Protein AF-A0A845BSB0-F1 (afdb_monomer)

Sequence (148 aa):
MHDRAYLPWLGPRAMAPNGSLYFPGRGGLYADDFSQASPRLQLLFVHEMTHVWQYQRGYRLRLAALCLLAQGGYGWRDAYAYPQQPGAEFKDFNFEQQAELVSHYYGAAVLGLPALQPSLPWLQAVLQGFLADPGDKRLLPVSRRLAT

Nearest PDB structures (foldseek):
  6h56-assembly1_B  TM=7.828E-01  e=6.915E-06  Pseudomonas aeruginosa PAO1
  4iji-assembly3_H  TM=2.466E-01  e=5.748E+00  Pseudomonas protegens Pf-5

Structure (mm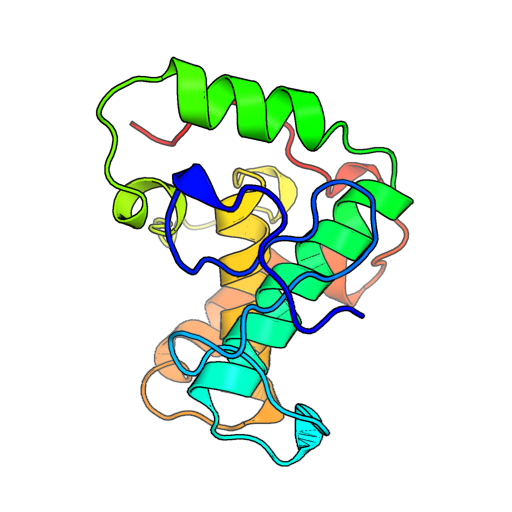CIF, N/CA/C/O backbone):
data_AF-A0A845BSB0-F1
#
_entry.id   AF-A0A845BSB0-F1
#
loop_
_atom_site.group_PDB
_atom_site.id
_atom_site.type_symbol
_atom_site.label_atom_id
_atom_site.label_alt_id
_atom_site.label_comp_id
_atom_site.label_asym_id
_atom_site.label_entity_id
_atom_site.label_seq_id
_atom_site.pdbx_PDB_ins_code
_atom_site.Cartn_x
_atom_site.Cartn_y
_atom_site.Cartn_z
_atom_site.occupancy
_atom_site.B_iso_or_equiv
_atom_site.auth_seq_id
_atom_site.auth_comp_id
_atom_site.auth_asym_id
_atom_site.auth_atom_id
_atom_site.pdbx_PDB_model_num
ATOM 1 N N . MET A 1 1 ? -1.436 -8.265 -15.737 1.00 82.56 1 MET A N 1
ATOM 2 C CA . MET A 1 1 ? -0.537 -7.118 -15.504 1.00 82.56 1 MET A CA 1
ATOM 3 C C . MET A 1 1 ? -0.031 -6.632 -16.852 1.00 82.56 1 MET A C 1
ATOM 5 O O . MET A 1 1 ? 0.156 -7.467 -17.728 1.00 82.56 1 MET A O 1
ATOM 9 N N . HIS A 1 2 ? 0.111 -5.322 -17.047 1.00 87.62 2 HIS A N 1
ATOM 10 C CA . HIS A 1 2 ? 0.452 -4.738 -18.344 1.00 87.62 2 HIS A CA 1
ATOM 11 C C . HIS A 1 2 ? 1.638 -3.775 -18.243 1.00 87.62 2 HIS A C 1
ATOM 13 O O . HIS A 1 2 ? 1.598 -2.853 -17.427 1.00 87.62 2 HIS A O 1
ATOM 19 N N . ASP A 1 3 ? 2.619 -3.931 -19.136 1.00 89.12 3 ASP A N 1
ATOM 20 C CA . ASP A 1 3 ? 3.710 -2.969 -19.351 1.00 89.12 3 ASP A CA 1
ATOM 21 C C . ASP A 1 3 ? 3.250 -1.798 -20.244 1.00 89.12 3 ASP A C 1
ATOM 23 O O . ASP A 1 3 ? 3.647 -1.644 -21.399 1.00 89.12 3 ASP A O 1
ATOM 27 N N . ARG A 1 4 ? 2.278 -1.019 -19.758 1.00 83.19 4 ARG A N 1
ATOM 28 C CA . ARG A 1 4 ? 1.799 0.200 -20.431 1.00 83.19 4 ARG A CA 1
ATOM 29 C C . ARG A 1 4 ? 1.061 1.107 -19.463 1.00 83.19 4 ARG A C 1
ATOM 31 O O . ARG A 1 4 ? 0.473 0.638 -18.494 1.00 83.19 4 ARG A O 1
ATOM 38 N N . ALA A 1 5 ? 1.015 2.398 -19.777 1.00 80.88 5 ALA A N 1
ATOM 39 C CA . ALA A 1 5 ? 0.172 3.345 -19.057 1.00 80.88 5 ALA A CA 1
ATOM 40 C C . ALA A 1 5 ? -1.318 3.088 -19.347 1.00 80.88 5 ALA A C 1
ATOM 42 O O . ALA A 1 5 ? -1.690 2.787 -20.483 1.00 80.88 5 ALA A O 1
ATOM 43 N N . TYR A 1 6 ? -2.173 3.263 -18.336 1.00 79.19 6 TYR A N 1
ATOM 44 C CA . TYR A 1 6 ? -3.628 3.241 -18.526 1.00 79.19 6 TYR A CA 1
ATOM 45 C C . TYR A 1 6 ? -4.142 4.531 -19.196 1.00 79.19 6 TYR A C 1
ATOM 47 O O . TYR A 1 6 ? -5.002 4.471 -20.070 1.00 79.19 6 TYR A O 1
ATOM 55 N N . LEU A 1 7 ? -3.576 5.691 -18.831 1.00 80.62 7 LEU A N 1
ATOM 56 C CA . LEU A 1 7 ? -3.869 7.006 -19.424 1.00 80.62 7 LEU A CA 1
ATOM 57 C C . LEU A 1 7 ? -2.577 7.599 -20.015 1.00 80.62 7 LEU A C 1
ATOM 59 O O . LEU A 1 7 ? -1.852 8.304 -19.312 1.00 80.62 7 LEU A O 1
ATOM 63 N N . PRO A 1 8 ? -2.245 7.320 -21.289 1.00 77.38 8 PRO A N 1
ATOM 64 C CA . PRO A 1 8 ? -0.931 7.642 -21.857 1.00 77.38 8 PRO A CA 1
ATOM 65 C C . PRO A 1 8 ? -0.599 9.144 -21.892 1.00 77.38 8 PRO A C 1
ATOM 67 O O . PRO A 1 8 ? 0.574 9.509 -21.890 1.00 77.38 8 PRO A O 1
ATOM 70 N N . TRP A 1 9 ? -1.604 10.024 -21.873 1.00 76.81 9 TRP A N 1
ATOM 71 C CA . TRP A 1 9 ? -1.427 11.483 -21.864 1.00 76.81 9 TRP A CA 1
ATOM 72 C C . TRP A 1 9 ? -1.069 12.072 -20.490 1.00 76.81 9 TRP A C 1
ATOM 74 O O . TRP A 1 9 ? -0.662 13.226 -20.417 1.00 76.81 9 TRP A O 1
ATOM 84 N N . LEU A 1 10 ? -1.195 11.307 -19.399 1.00 69.81 10 LEU A N 1
ATOM 85 C CA . LEU A 1 10 ? -0.836 11.758 -18.046 1.00 69.81 10 LEU A CA 1
ATOM 86 C C . LEU A 1 10 ? 0.647 11.523 -17.696 1.00 69.81 10 LEU A C 1
ATOM 88 O O . LEU A 1 10 ? 1.077 11.829 -16.579 1.00 69.81 10 LEU A O 1
ATOM 92 N N . GLY A 1 11 ? 1.436 11.009 -18.641 1.00 70.38 11 GLY A N 1
ATOM 93 C CA . GLY A 1 11 ? 2.806 10.569 -18.391 1.00 70.38 11 GLY A CA 1
ATOM 94 C C . GLY A 1 11 ? 2.862 9.227 -17.644 1.00 70.38 11 GLY A C 1
ATOM 95 O O . GLY A 1 11 ? 1.833 8.578 -17.443 1.00 70.38 11 GLY A O 1
ATOM 96 N N . PRO A 1 12 ? 4.063 8.767 -17.261 1.00 77.38 12 PRO A N 1
ATOM 97 C CA . PRO A 1 12 ? 4.235 7.440 -16.685 1.00 77.38 12 PRO A CA 1
ATOM 98 C C . PRO A 1 12 ? 3.749 7.385 -15.234 1.00 77.38 12 PRO A C 1
ATOM 100 O O . PRO A 1 12 ? 4.336 8.007 -14.351 1.00 77.38 12 PRO A O 1
ATOM 103 N N . ARG A 1 13 ? 2.667 6.638 -14.992 1.00 78.94 13 ARG A N 1
ATOM 104 C CA . ARG A 1 13 ? 2.096 6.376 -13.663 1.00 78.94 13 ARG A CA 1
ATOM 105 C C . ARG A 1 13 ? 1.610 4.934 -13.580 1.00 78.94 13 ARG A C 1
ATOM 107 O O . ARG A 1 13 ? 1.029 4.440 -14.550 1.00 78.94 13 ARG A O 1
ATOM 114 N N . ALA A 1 14 ? 1.857 4.288 -12.443 1.00 84.06 14 ALA A N 1
ATOM 115 C CA . ALA A 1 14 ? 1.241 3.008 -12.123 1.00 84.06 14 ALA A CA 1
ATOM 116 C C . ALA A 1 14 ? -0.231 3.230 -11.748 1.00 84.06 14 ALA A C 1
ATOM 118 O O . ALA A 1 14 ? -0.558 4.287 -11.209 1.00 84.06 14 ALA A O 1
ATOM 119 N N . MET A 1 15 ? -1.116 2.312 -12.144 1.00 82.69 15 MET A N 1
ATOM 120 C CA . MET A 1 15 ? -2.548 2.395 -11.831 1.00 82.69 15 MET A CA 1
ATOM 121 C C . MET A 1 15 ? -3.203 1.006 -11.815 1.00 82.69 15 MET A C 1
ATOM 123 O O . MET A 1 15 ? -2.877 0.155 -12.651 1.00 82.69 15 MET A O 1
ATOM 127 N N . ALA A 1 16 ? -4.241 0.833 -10.988 1.00 85.38 16 ALA A N 1
ATOM 128 C CA . ALA A 1 16 ? -5.116 -0.347 -11.004 1.00 85.38 16 ALA A CA 1
ATOM 129 C C . ALA A 1 16 ? -6.636 -0.031 -11.086 1.00 85.38 16 ALA A C 1
ATOM 131 O O . ALA A 1 16 ? -7.428 -0.452 -10.242 1.00 85.38 16 ALA A O 1
ATOM 132 N N . PRO A 1 17 ? -7.117 0.683 -12.121 1.00 77.00 17 PRO A N 1
ATOM 133 C CA . PRO A 1 17 ? -8.449 1.311 -12.128 1.00 77.00 17 PRO A CA 1
ATOM 134 C C . PRO A 1 17 ? -9.629 0.347 -12.346 1.00 77.00 17 PRO A C 1
ATOM 136 O O . PRO A 1 17 ? -10.795 0.734 -12.217 1.00 77.00 17 PRO A O 1
ATOM 139 N N . ASN A 1 18 ? -9.356 -0.884 -12.772 1.00 81.06 18 ASN A N 1
ATOM 140 C CA . ASN A 1 18 ? -10.357 -1.875 -13.175 1.00 81.06 18 ASN A CA 1
ATOM 141 C C . ASN A 1 18 ? -10.015 -3.289 -12.676 1.00 81.06 18 ASN A C 1
ATOM 143 O O . ASN A 1 18 ? -10.429 -4.272 -13.287 1.00 81.06 18 ASN A O 1
ATOM 147 N N . GLY A 1 19 ? -9.216 -3.384 -11.610 1.00 83.00 19 GLY A N 1
ATOM 148 C CA . GLY A 1 19 ? -8.724 -4.657 -11.081 1.00 83.00 19 GLY A CA 1
ATOM 149 C C . GLY A 1 19 ? -7.577 -5.277 -11.885 1.00 83.00 19 GLY A C 1
ATOM 150 O O . GLY A 1 19 ? -7.107 -6.349 -11.526 1.00 83.00 19 GLY A O 1
ATOM 151 N N . SER A 1 20 ? -7.110 -4.623 -12.954 1.00 87.44 20 SER A N 1
ATOM 152 C CA . SER A 1 20 ? -5.868 -4.975 -13.649 1.00 87.44 20 SER A CA 1
ATOM 153 C C . SER A 1 20 ? -4.785 -3.945 -13.351 1.00 87.44 20 SER A C 1
ATOM 155 O O . SER A 1 20 ? -5.074 -2.754 -13.299 1.00 87.44 20 SER A O 1
ATOM 157 N N . LEU A 1 21 ? -3.547 -4.414 -13.206 1.00 88.44 21 LEU A N 1
ATOM 158 C CA . LEU A 1 21 ? -2.362 -3.594 -12.955 1.00 88.44 21 LEU A CA 1
ATOM 159 C C . LEU A 1 21 ? -1.739 -3.070 -14.255 1.00 88.44 21 LEU A C 1
ATOM 161 O O . LEU A 1 21 ? -1.509 -3.855 -15.184 1.00 88.44 21 LEU A O 1
ATOM 165 N N . TYR A 1 22 ? -1.411 -1.781 -14.281 1.00 86.94 22 TYR A N 1
ATOM 166 C CA . TYR A 1 22 ? -0.755 -1.083 -15.386 1.00 86.94 22 TYR A CA 1
ATOM 167 C C . TYR A 1 22 ? 0.505 -0.395 -14.862 1.00 86.94 22 TYR A C 1
ATOM 169 O O . TYR A 1 22 ? 0.401 0.550 -14.088 1.00 86.94 22 TYR A O 1
ATOM 177 N N . PHE A 1 23 ? 1.678 -0.854 -15.292 1.00 85.69 23 PHE A N 1
ATOM 178 C CA . PHE A 1 23 ? 2.975 -0.296 -14.912 1.00 85.69 23 PHE A CA 1
ATOM 179 C C . PHE A 1 23 ? 3.725 0.102 -16.182 1.00 85.69 23 PHE A C 1
ATOM 181 O O . PHE A 1 23 ? 4.162 -0.777 -16.912 1.00 85.69 23 PHE A O 1
ATOM 188 N N . PRO A 1 24 ? 3.862 1.394 -16.505 1.00 82.00 24 PRO A N 1
ATOM 189 C CA . PRO A 1 24 ? 4.604 1.796 -17.690 1.00 82.00 24 PRO A CA 1
ATOM 190 C C . PRO A 1 24 ? 6.112 1.602 -17.476 1.00 82.00 24 PRO A C 1
ATOM 192 O O . PRO A 1 24 ? 6.707 2.225 -16.595 1.00 82.00 24 PRO A O 1
ATOM 195 N N . GLY A 1 25 ? 6.752 0.795 -18.324 1.00 81.06 25 GLY A N 1
ATOM 196 C CA . GLY A 1 25 ? 8.204 0.613 -18.332 1.00 81.06 25 GLY A CA 1
ATOM 197 C C . GLY A 1 25 ? 8.953 1.897 -18.672 1.00 81.06 25 GLY A C 1
ATOM 198 O O . GLY A 1 25 ? 9.995 2.200 -18.085 1.00 81.06 25 GLY A O 1
ATOM 199 N N . ARG A 1 26 ? 8.361 2.749 -19.520 1.00 74.00 26 ARG A N 1
ATOM 200 C CA . ARG A 1 26 ? 8.812 4.136 -19.680 1.00 74.00 26 ARG A CA 1
ATOM 201 C C . ARG A 1 26 ? 8.626 4.852 -18.339 1.00 74.00 26 ARG A C 1
ATOM 203 O O . ARG A 1 26 ? 7.497 5.081 -17.936 1.00 74.00 26 ARG A O 1
ATOM 210 N N . GLY A 1 27 ? 9.719 5.198 -17.660 1.00 72.69 27 GLY A N 1
ATOM 211 C CA . GLY A 1 27 ? 9.700 5.774 -16.305 1.00 72.69 27 GLY A CA 1
ATOM 212 C C . GLY A 1 27 ? 10.198 4.833 -15.201 1.00 72.69 27 GLY A C 1
ATOM 213 O O . GLY A 1 27 ? 10.255 5.251 -14.046 1.00 72.69 27 GLY A O 1
ATOM 214 N N . GLY A 1 28 ? 10.588 3.597 -15.540 1.00 84.12 28 GLY A N 1
ATOM 215 C CA . GLY A 1 28 ? 11.212 2.663 -14.598 1.00 84.12 28 GLY A CA 1
ATOM 216 C C . GLY A 1 28 ? 10.270 2.193 -13.488 1.00 84.12 28 GLY A C 1
ATOM 217 O O . GLY A 1 28 ? 10.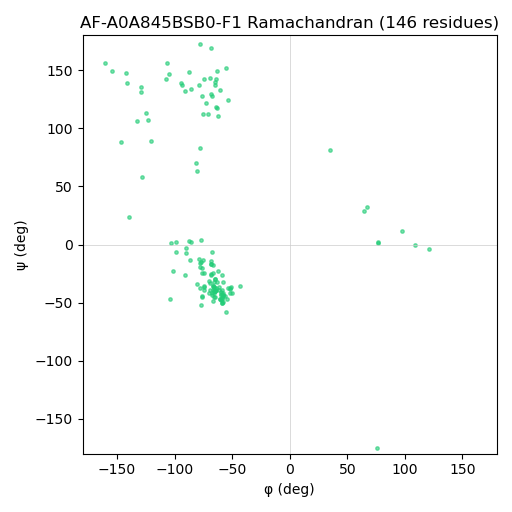715 1.999 -12.360 1.00 84.12 28 GLY A O 1
ATOM 218 N N . LEU A 1 29 ? 8.970 2.084 -13.787 1.00 84.88 29 LEU A N 1
ATOM 219 C CA . LEU A 1 29 ? 7.940 1.627 -12.845 1.00 84.88 29 LEU A CA 1
ATOM 220 C C . LEU A 1 29 ? 7.570 0.150 -13.032 1.00 84.88 29 LEU A C 1
ATOM 222 O O . LEU A 1 29 ? 6.795 -0.375 -12.241 1.00 84.88 29 LEU A O 1
ATOM 226 N N . TYR A 1 30 ? 8.089 -0.501 -14.074 1.00 90.88 30 TYR A N 1
ATOM 227 C CA . TYR A 1 30 ? 7.820 -1.897 -14.409 1.00 90.88 30 TYR A CA 1
ATOM 228 C C . TYR A 1 30 ? 9.006 -2.796 -14.040 1.00 90.88 30 TYR A C 1
ATOM 230 O O . TYR A 1 30 ? 10.164 -2.388 -14.142 1.00 90.88 30 TYR A O 1
ATOM 238 N N . ALA A 1 31 ? 8.692 -4.027 -13.652 1.00 92.38 31 ALA A N 1
ATOM 239 C CA . ALA A 1 31 ? 9.610 -5.144 -13.501 1.00 92.38 31 ALA A CA 1
ATOM 240 C C . ALA A 1 31 ? 8.898 -6.425 -13.962 1.00 92.38 31 ALA A C 1
ATOM 242 O O . ALA A 1 31 ? 7.688 -6.556 -13.774 1.00 92.38 31 ALA A O 1
ATOM 243 N N . ASP A 1 32 ? 9.642 -7.372 -14.5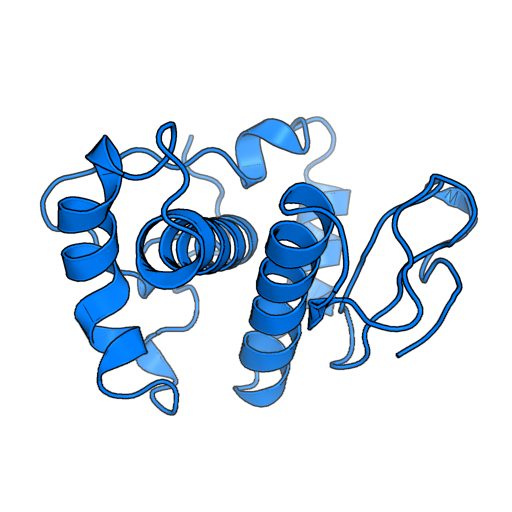33 1.00 93.12 32 ASP A N 1
ATOM 244 C CA . ASP A 1 32 ? 9.078 -8.672 -14.929 1.00 93.12 32 ASP A CA 1
ATOM 245 C C . ASP A 1 32 ? 8.704 -9.530 -13.715 1.00 93.12 32 ASP A C 1
ATOM 247 O O . ASP A 1 32 ? 7.707 -10.250 -13.738 1.00 93.12 32 ASP A O 1
ATOM 251 N N . ASP A 1 33 ? 9.472 -9.400 -12.631 1.00 95.00 33 ASP A N 1
ATOM 252 C CA . ASP A 1 33 ? 9.176 -9.995 -11.334 1.00 95.00 33 ASP A CA 1
ATOM 253 C C . ASP A 1 33 ? 9.350 -8.947 -10.232 1.00 95.00 33 ASP A C 1
ATOM 255 O O . ASP A 1 33 ? 10.462 -8.563 -9.861 1.00 95.00 33 ASP A O 1
ATOM 259 N N . PHE A 1 34 ? 8.224 -8.477 -9.699 1.00 94.81 34 PHE A N 1
ATOM 260 C CA . PHE A 1 34 ? 8.220 -7.499 -8.620 1.00 94.81 34 PHE A CA 1
ATOM 261 C C . PHE A 1 34 ? 8.750 -8.070 -7.308 1.00 94.81 34 PHE A C 1
ATOM 263 O O . PHE A 1 34 ? 9.306 -7.300 -6.536 1.00 94.81 34 PHE A O 1
ATOM 270 N N . SER A 1 35 ? 8.671 -9.384 -7.068 1.00 94.62 35 SER A N 1
ATOM 271 C CA . SER A 1 35 ? 9.195 -9.998 -5.839 1.00 94.62 35 SER A CA 1
ATOM 272 C C . SER A 1 35 ? 10.724 -9.927 -5.740 1.00 94.62 35 SER A C 1
ATOM 274 O O . SER A 1 35 ? 11.270 -9.909 -4.640 1.00 94.62 35 SER A O 1
ATOM 276 N N . GLN A 1 36 ? 11.408 -9.829 -6.884 1.00 95.50 36 GLN A N 1
ATOM 277 C CA . GLN A 1 36 ? 12.865 -9.681 -6.993 1.00 95.50 36 GLN A CA 1
ATOM 278 C C . GLN A 1 36 ? 13.294 -8.238 -7.314 1.00 95.50 36 GLN A C 1
ATOM 280 O O . GLN A 1 36 ? 14.480 -7.957 -7.490 1.00 95.50 36 GLN A O 1
ATOM 285 N N . ALA A 1 37 ? 12.344 -7.306 -7.422 1.00 95.44 37 ALA A N 1
ATOM 286 C CA . ALA A 1 37 ? 12.626 -5.920 -7.772 1.00 95.44 37 ALA A CA 1
ATOM 287 C C . ALA A 1 37 ? 13.176 -5.123 -6.577 1.00 95.44 37 ALA A C 1
ATOM 289 O O . ALA A 1 37 ? 13.173 -5.573 -5.433 1.00 95.44 37 ALA A O 1
ATOM 290 N N . SER A 1 38 ? 13.618 -3.886 -6.828 1.00 96.38 38 SER A N 1
ATOM 291 C CA . SER A 1 38 ? 14.019 -2.977 -5.743 1.00 96.38 38 SER A CA 1
ATOM 292 C C . SER A 1 38 ? 12.896 -2.793 -4.704 1.00 96.38 38 SER A C 1
ATOM 294 O O . SER A 1 38 ? 11.720 -2.811 -5.087 1.00 96.38 38 SER A O 1
ATOM 296 N N . PRO A 1 39 ? 13.214 -2.507 -3.424 1.00 96.19 39 PRO A N 1
ATOM 297 C CA . PRO A 1 39 ? 12.199 -2.265 -2.396 1.00 96.19 39 PRO A CA 1
ATOM 298 C C . PRO A 1 39 ? 11.162 -1.214 -2.804 1.00 96.19 39 PRO A C 1
ATOM 300 O O . PRO A 1 39 ? 9.973 -1.391 -2.571 1.00 96.19 39 PRO A O 1
ATOM 303 N N . ARG A 1 40 ? 11.584 -0.154 -3.507 1.00 94.00 40 ARG A N 1
ATOM 304 C CA . ARG A 1 40 ? 10.679 0.874 -4.040 1.00 94.00 40 ARG A CA 1
ATOM 305 C C . ARG A 1 40 ? 9.614 0.292 -4.977 1.00 94.00 40 ARG A C 1
ATOM 307 O O . ARG A 1 40 ? 8.460 0.699 -4.902 1.00 94.00 40 ARG A O 1
ATOM 314 N N . LEU A 1 41 ? 9.997 -0.618 -5.871 1.00 93.06 41 LEU A N 1
ATOM 315 C CA . LEU A 1 41 ? 9.060 -1.247 -6.805 1.00 93.06 41 LEU A CA 1
ATOM 316 C C . LEU A 1 41 ? 8.170 -2.273 -6.103 1.00 93.06 41 LEU A C 1
ATOM 318 O O . LEU A 1 41 ? 6.985 -2.331 -6.408 1.00 93.06 41 LEU A O 1
ATOM 322 N N . GLN A 1 42 ? 8.699 -3.012 -5.127 1.00 97.25 42 GLN A N 1
ATOM 323 C CA . GLN A 1 42 ? 7.898 -3.906 -4.287 1.00 97.25 42 GLN A CA 1
ATOM 324 C C . GLN A 1 42 ? 6.795 -3.150 -3.530 1.00 97.25 42 GLN A C 1
ATOM 326 O O . GLN A 1 42 ? 5.634 -3.549 -3.573 1.00 97.25 42 GLN A O 1
ATOM 331 N N . LEU A 1 43 ? 7.134 -2.014 -2.911 1.00 95.44 43 LEU A N 1
ATOM 332 C CA . LEU A 1 43 ? 6.170 -1.130 -2.246 1.00 95.44 43 LEU A CA 1
ATOM 333 C C . LEU A 1 43 ? 5.106 -0.611 -3.222 1.00 95.44 43 LEU A C 1
ATOM 335 O O . LEU A 1 43 ? 3.912 -0.717 -2.953 1.00 95.44 43 LEU A O 1
ATOM 339 N N . LEU A 1 44 ? 5.528 -0.121 -4.393 1.00 91.50 44 LEU A N 1
ATOM 340 C CA . LEU A 1 44 ? 4.606 0.340 -5.433 1.00 91.50 44 LEU A CA 1
ATOM 341 C C . LEU A 1 44 ? 3.653 -0.777 -5.893 1.00 91.50 44 LEU A C 1
ATOM 343 O O . LEU A 1 44 ? 2.473 -0.539 -6.120 1.00 91.50 44 LEU A O 1
ATOM 347 N N . PHE A 1 45 ? 4.141 -2.009 -6.013 1.00 94.56 45 PHE A N 1
ATOM 348 C CA . PHE A 1 45 ? 3.299 -3.146 -6.368 1.00 94.56 45 PHE A CA 1
ATOM 349 C C . PHE A 1 45 ? 2.249 -3.452 -5.302 1.00 94.56 45 PHE A C 1
ATOM 351 O O . PHE A 1 45 ? 1.083 -3.651 -5.640 1.00 94.56 45 PHE A O 1
ATOM 358 N N . VAL A 1 46 ? 2.637 -3.460 -4.025 1.00 96.56 46 VAL A N 1
ATOM 359 C CA . VAL A 1 46 ? 1.711 -3.696 -2.907 1.00 96.56 46 VAL A CA 1
ATOM 360 C C . VAL A 1 46 ? 0.659 -2.586 -2.813 1.00 96.56 46 VAL A C 1
ATOM 362 O O . VAL A 1 46 ? -0.520 -2.876 -2.584 1.00 96.56 46 VAL A O 1
ATOM 365 N N . HIS A 1 47 ? 1.050 -1.336 -3.075 1.00 94.88 47 HIS A N 1
ATOM 366 C CA . HIS A 1 47 ? 0.128 -0.205 -3.205 1.00 94.88 47 HIS A CA 1
ATOM 367 C C . HIS A 1 47 ? -0.950 -0.477 -4.260 1.00 94.88 47 HIS A C 1
ATOM 369 O O . HIS A 1 47 ? -2.141 -0.540 -3.956 1.00 94.88 47 HIS A O 1
ATOM 375 N N . GLU A 1 48 ? -0.540 -0.749 -5.499 1.00 92.12 48 GLU A N 1
ATOM 376 C CA . GLU A 1 48 ? -1.477 -0.986 -6.602 1.00 92.12 48 GLU A CA 1
ATOM 377 C C . GLU A 1 48 ? -2.310 -2.265 -6.409 1.00 92.12 48 GLU A C 1
ATOM 379 O O . GLU A 1 48 ? -3.482 -2.326 -6.791 1.00 92.12 48 GLU A O 1
ATOM 384 N N . MET A 1 49 ? -1.751 -3.290 -5.762 1.00 94.81 49 MET A N 1
ATOM 385 C CA . MET A 1 49 ? -2.498 -4.488 -5.372 1.00 94.81 49 MET A CA 1
ATOM 386 C C . MET A 1 49 ? -3.592 -4.189 -4.345 1.00 94.81 49 MET A C 1
ATOM 388 O O . MET A 1 49 ? -4.640 -4.839 -4.367 1.00 94.81 49 MET A O 1
ATOM 392 N N . THR A 1 50 ? -3.412 -3.175 -3.498 1.00 95.00 50 THR A N 1
ATOM 393 C CA . THR A 1 50 ? -4.463 -2.725 -2.576 1.00 95.00 50 THR A CA 1
ATOM 394 C C . THR A 1 50 ? -5.638 -2.114 -3.339 1.00 95.00 50 THR A C 1
ATOM 396 O O . THR A 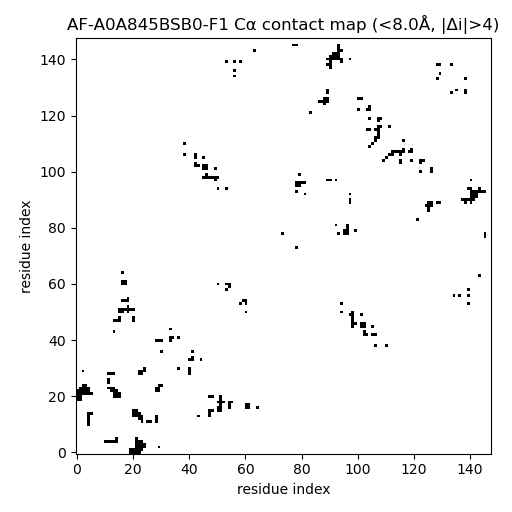1 50 ? -6.795 -2.374 -3.005 1.00 95.00 50 THR A O 1
ATOM 399 N N . HIS A 1 51 ? -5.389 -1.403 -4.439 1.00 91.50 51 HIS A N 1
ATOM 400 C CA . HIS A 1 51 ? -6.461 -0.956 -5.331 1.00 91.50 51 HIS A CA 1
ATOM 401 C C . HIS A 1 51 ? -7.163 -2.126 -6.033 1.00 91.50 51 HIS A C 1
ATOM 403 O O . HIS A 1 51 ? -8.392 -2.142 -6.129 1.00 91.50 51 HIS A O 1
ATOM 409 N N . VAL A 1 52 ? -6.430 -3.159 -6.466 1.00 92.06 52 VAL A N 1
ATOM 410 C CA . VAL A 1 52 ? -7.056 -4.390 -6.986 1.00 92.06 52 VAL A CA 1
ATOM 411 C C . VAL A 1 52 ? -7.972 -5.020 -5.932 1.00 92.06 52 VAL A C 1
ATOM 413 O O . VAL A 1 52 ? -9.109 -5.376 -6.249 1.00 92.06 52 VAL A O 1
ATOM 416 N N . TRP A 1 53 ? -7.524 -5.098 -4.677 1.00 94.75 53 TRP A N 1
ATOM 417 C CA . TRP A 1 53 ? -8.344 -5.566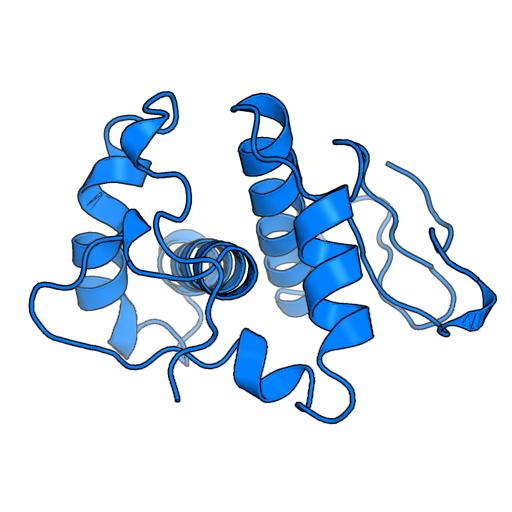 -3.560 1.00 94.75 53 TRP A CA 1
ATOM 418 C C . TRP A 1 53 ? -9.608 -4.707 -3.381 1.00 94.75 53 TRP A C 1
ATOM 420 O O . TRP A 1 53 ? -10.718 -5.246 -3.395 1.00 94.75 53 TRP A O 1
ATOM 430 N N . GLN A 1 54 ? -9.479 -3.376 -3.325 1.00 92.38 54 GLN A N 1
ATOM 431 C CA . GLN A 1 54 ? -10.614 -2.446 -3.228 1.00 92.38 54 GLN A CA 1
ATOM 432 C C . GLN A 1 54 ? -11.630 -2.682 -4.358 1.00 92.38 54 GLN A C 1
ATOM 434 O O . GLN A 1 54 ? -12.835 -2.805 -4.107 1.00 92.38 54 GLN A O 1
ATOM 439 N N . TYR A 1 55 ? -11.155 -2.815 -5.601 1.00 90.50 55 TYR A N 1
ATOM 440 C CA . TYR A 1 55 ? -11.990 -3.125 -6.763 1.00 90.50 55 TYR A CA 1
ATOM 441 C C . TYR A 1 55 ? -12.752 -4.443 -6.583 1.00 90.50 55 TYR A C 1
ATOM 443 O O . TYR A 1 55 ? -13.972 -4.490 -6.747 1.00 90.50 55 TYR A O 1
ATOM 451 N N . GLN A 1 56 ? -12.055 -5.511 -6.185 1.00 92.31 56 GLN A N 1
ATOM 452 C CA . GLN A 1 56 ? -12.639 -6.837 -5.963 1.00 92.31 56 GLN A CA 1
ATOM 453 C C . GLN A 1 56 ? -13.618 -6.888 -4.780 1.00 92.31 56 GLN A C 1
ATOM 455 O O . GLN A 1 56 ? -14.403 -7.833 -4.664 1.00 92.31 56 GLN A O 1
ATOM 460 N N . ARG A 1 57 ? -13.589 -5.906 -3.873 1.00 92.62 57 ARG A N 1
ATOM 461 C CA . ARG A 1 57 ? -14.580 -5.734 -2.795 1.00 92.62 57 ARG A CA 1
ATOM 462 C C . ARG A 1 57 ? -15.766 -4.849 -3.189 1.00 92.62 57 ARG A C 1
ATOM 464 O O . ARG A 1 57 ? -16.727 -4.755 -2.427 1.00 92.62 57 ARG A O 1
ATOM 471 N N . GLY A 1 58 ? -15.759 -4.294 -4.402 1.00 88.06 58 GLY A N 1
ATOM 472 C CA . GLY A 1 58 ? -16.849 -3.491 -4.960 1.00 88.06 58 GLY A CA 1
ATOM 473 C C . GLY A 1 58 ? -16.654 -1.981 -4.817 1.00 88.06 58 GLY A C 1
ATOM 474 O O . GLY A 1 58 ? -17.597 -1.224 -5.061 1.00 88.06 58 GLY A O 1
ATOM 475 N N . TYR A 1 59 ? -15.456 -1.518 -4.445 1.00 85.75 59 TYR A N 1
ATOM 476 C CA . TYR A 1 59 ? -15.154 -0.091 -4.401 1.00 85.75 59 TYR A CA 1
ATOM 477 C C . TYR A 1 59 ? -15.118 0.500 -5.815 1.00 85.75 59 TYR A C 1
ATOM 479 O O . TYR A 1 59 ? -14.452 -0.004 -6.723 1.00 85.75 59 TYR A O 1
ATOM 487 N N . ARG A 1 60 ? -15.843 1.602 -6.023 1.00 79.62 60 ARG A N 1
ATOM 488 C CA . ARG A 1 60 ? -15.979 2.252 -7.336 1.00 79.62 60 ARG A CA 1
ATOM 489 C C . ARG A 1 60 ? -14.773 3.150 -7.648 1.00 79.62 60 ARG A C 1
ATOM 491 O O . ARG A 1 60 ? -14.916 4.370 -7.721 1.00 79.62 60 ARG A O 1
ATOM 498 N N . LEU A 1 61 ? -13.609 2.545 -7.899 1.00 67.44 61 LEU A N 1
ATOM 499 C CA . LEU A 1 61 ? -12.342 3.246 -8.176 1.00 67.44 61 LEU A CA 1
ATOM 500 C C . LEU A 1 61 ? -12.430 4.275 -9.305 1.00 67.44 61 LEU A C 1
ATOM 502 O O . LEU A 1 61 ? -11.847 5.342 -9.200 1.00 67.44 61 LEU A O 1
ATOM 506 N N . ARG A 1 62 ? -13.191 4.010 -10.374 1.00 64.06 62 ARG A N 1
ATOM 507 C CA . ARG A 1 62 ? -13.328 4.958 -11.498 1.00 64.06 62 ARG A CA 1
ATOM 508 C C . ARG A 1 62 ? -13.950 6.290 -11.079 1.00 64.06 62 ARG A C 1
ATOM 510 O O . ARG A 1 62 ? -13.548 7.331 -11.583 1.00 64.06 62 ARG A O 1
ATOM 517 N N . LEU A 1 63 ? -14.908 6.257 -10.150 1.00 59.00 63 LEU A N 1
ATOM 518 C CA . LEU A 1 63 ? -15.513 7.466 -9.597 1.00 59.00 63 LEU A CA 1
ATOM 519 C C . LEU A 1 63 ? -14.547 8.159 -8.631 1.00 59.00 63 LEU A C 1
ATOM 521 O O . LEU A 1 63 ? -14.481 9.378 -8.626 1.00 59.00 63 LEU A O 1
ATOM 525 N N . ALA A 1 64 ? -13.765 7.390 -7.870 1.00 58.84 64 ALA A N 1
ATOM 526 C CA . ALA A 1 64 ? -12.740 7.923 -6.977 1.00 58.84 64 ALA A CA 1
ATOM 527 C C . ALA A 1 64 ? -11.595 8.609 -7.750 1.00 58.84 64 ALA A C 1
ATOM 529 O O . ALA A 1 64 ? -11.249 9.745 -7.448 1.00 58.84 64 ALA A O 1
ATOM 530 N N . ALA A 1 65 ? -11.099 7.986 -8.821 1.00 63.06 65 ALA A N 1
ATOM 531 C CA . ALA A 1 65 ? -10.109 8.560 -9.729 1.00 63.06 65 ALA A CA 1
ATOM 532 C C . ALA A 1 65 ? -10.653 9.795 -10.469 1.00 63.06 65 ALA A C 1
ATOM 534 O O . ALA A 1 65 ? -9.943 10.786 -10.611 1.00 63.06 65 ALA A O 1
ATOM 535 N N . LEU A 1 66 ? -11.927 9.781 -10.887 1.00 59.84 66 LEU A N 1
ATOM 536 C CA . LEU A 1 66 ? -12.587 10.961 -11.454 1.00 59.84 66 LEU A CA 1
ATOM 537 C C . LEU A 1 66 ? -12.718 12.087 -10.416 1.00 59.84 66 LEU A C 1
ATOM 539 O O . LEU A 1 66 ? -12.485 13.240 -10.755 1.00 59.84 66 LEU A O 1
ATOM 543 N N . CYS A 1 67 ? -13.030 11.768 -9.156 1.00 53.47 67 CYS A N 1
ATOM 544 C CA . CYS A 1 67 ? -13.058 12.737 -8.060 1.00 53.47 67 CYS A CA 1
ATOM 545 C C . CYS A 1 67 ? -11.668 13.308 -7.748 1.00 53.47 67 CYS A C 1
ATOM 547 O O . CYS A 1 67 ? -11.584 14.492 -7.441 1.00 53.47 67 CYS A O 1
ATOM 549 N N . LEU A 1 68 ? -10.593 12.517 -7.834 1.00 54.53 68 LEU A N 1
ATOM 550 C CA . LEU A 1 68 ? -9.222 13.021 -7.677 1.00 54.53 68 LEU A CA 1
ATOM 551 C C . LEU A 1 68 ? -8.828 13.951 -8.827 1.00 54.53 68 LEU A C 1
ATOM 553 O O . LEU A 1 68 ? -8.280 15.023 -8.596 1.00 54.53 68 LEU A O 1
ATOM 557 N N . LEU A 1 69 ? -9.161 13.581 -10.066 1.00 56.16 69 LEU A N 1
ATOM 558 C CA . LEU A 1 69 ? -8.912 14.422 -11.238 1.00 56.16 69 LEU A CA 1
ATOM 559 C C . LEU A 1 69 ? -9.753 15.714 -11.216 1.00 56.16 69 LEU A C 1
ATOM 561 O O . LEU A 1 69 ? -9.269 16.761 -11.636 1.00 56.16 69 LEU A O 1
ATOM 565 N N . ALA A 1 70 ? -10.990 15.658 -10.709 1.00 46.84 70 ALA A N 1
ATOM 566 C CA . ALA A 1 70 ? -11.907 16.798 -10.623 1.00 46.84 70 ALA A CA 1
ATOM 567 C C . ALA A 1 70 ? -11.602 17.762 -9.462 1.00 46.84 70 ALA A C 1
ATOM 569 O O . ALA A 1 70 ? -12.028 18.912 -9.511 1.00 46.84 70 ALA A O 1
ATOM 570 N N . GLN A 1 71 ? -10.859 17.327 -8.439 1.00 47.03 71 GLN A N 1
ATOM 571 C CA . GLN A 1 71 ? -10.457 18.167 -7.300 1.00 47.03 71 GLN A CA 1
ATOM 572 C C . GLN A 1 71 ? -9.308 19.141 -7.612 1.00 47.03 71 GLN A C 1
ATOM 574 O O . GLN A 1 71 ? -8.873 19.848 -6.712 1.00 47.03 71 GLN A O 1
ATOM 579 N N . GLY A 1 72 ? -8.841 19.198 -8.868 1.00 37.62 72 GLY A N 1
ATOM 580 C CA . GLY A 1 72 ? -8.095 20.316 -9.455 1.00 37.62 72 GLY A CA 1
ATOM 581 C C . GLY A 1 72 ? -7.153 21.070 -8.510 1.00 37.62 72 GLY A C 1
ATOM 582 O O . GLY A 1 72 ? -7.499 22.152 -8.051 1.00 37.62 72 GLY A O 1
ATOM 583 N N . GLY A 1 73 ? -5.949 20.539 -8.271 1.00 40.00 73 GLY A N 1
ATOM 584 C CA . GLY A 1 73 ? -4.866 21.305 -7.637 1.00 40.00 73 GLY A CA 1
ATOM 585 C C . GLY A 1 73 ? -4.291 20.753 -6.332 1.00 40.00 73 GLY A C 1
ATOM 586 O O . GLY A 1 73 ? -3.297 21.300 -5.869 1.00 40.00 73 GLY A O 1
ATOM 587 N N . TYR A 1 74 ? -4.822 19.661 -5.773 1.00 39.84 74 TYR A N 1
ATOM 588 C CA . TYR A 1 74 ? -4.127 18.940 -4.698 1.00 39.84 74 TYR A CA 1
ATOM 589 C C . TYR A 1 74 ? -2.979 18.107 -5.273 1.00 39.84 74 TYR A C 1
ATOM 591 O O . TYR A 1 74 ? -3.152 17.353 -6.237 1.00 39.84 74 TYR A O 1
ATOM 599 N N . GLY A 1 75 ? -1.780 18.272 -4.713 1.00 44.00 75 GLY A N 1
ATOM 600 C CA . GLY A 1 75 ? -0.625 17.490 -5.120 1.00 44.00 75 GLY A CA 1
ATOM 601 C C . GLY A 1 75 ? -0.873 16.026 -4.781 1.00 44.00 75 GLY A C 1
ATOM 602 O O . GLY A 1 75 ? -1.334 15.719 -3.691 1.00 44.00 75 GLY A O 1
ATOM 603 N N . TRP A 1 76 ? -0.525 15.110 -5.686 1.00 50.50 76 TRP A N 1
ATOM 604 C CA . TRP A 1 76 ? -0.577 13.662 -5.445 1.00 50.50 76 TRP A CA 1
ATOM 605 C C . TRP A 1 76 ? -0.023 13.279 -4.059 1.00 50.50 76 TRP A C 1
ATOM 607 O O . TRP A 1 76 ? -0.597 12.439 -3.384 1.00 50.50 76 TRP A O 1
ATOM 617 N N . ARG A 1 77 ? 1.012 13.988 -3.582 1.00 50.75 77 ARG A N 1
ATOM 618 C CA . ARG A 1 77 ? 1.595 13.868 -2.234 1.00 50.75 77 ARG A CA 1
ATOM 619 C C . ARG A 1 77 ? 0.596 13.973 -1.073 1.00 50.75 77 ARG A C 1
ATOM 621 O O . ARG A 1 77 ? 0.747 13.226 -0.114 1.00 50.75 77 ARG A O 1
ATOM 628 N N . ASP A 1 78 ? -0.408 14.837 -1.156 1.00 53.84 78 ASP A N 1
ATOM 629 C CA . ASP A 1 78 ? -1.371 15.047 -0.065 1.00 53.84 78 ASP A CA 1
ATOM 630 C C . ASP A 1 78 ? -2.393 13.903 0.021 1.00 53.84 78 ASP A C 1
ATOM 632 O O . ASP A 1 78 ? -2.925 13.620 1.090 1.00 53.84 78 ASP A O 1
ATOM 636 N N . ALA A 1 79 ? -2.634 13.196 -1.091 1.00 59.41 79 ALA A N 1
ATOM 637 C CA . ALA A 1 79 ? -3.479 12.003 -1.110 1.00 59.41 79 ALA A CA 1
ATOM 638 C C . ALA A 1 79 ? -2.791 10.777 -0.484 1.00 59.41 79 ALA A C 1
ATOM 640 O O . ALA A 1 79 ? -3.490 9.895 0.006 1.00 59.41 79 ALA A O 1
ATOM 641 N N . TYR A 1 80 ? -1.452 10.743 -0.467 1.00 63.66 80 TYR A N 1
ATOM 642 C CA . TYR A 1 80 ? -0.652 9.685 0.168 1.00 63.66 80 TYR A CA 1
ATOM 643 C C . TYR A 1 80 ? -0.300 9.997 1.625 1.00 63.66 80 TYR A C 1
ATOM 645 O O . TYR A 1 80 ? -0.086 9.086 2.422 1.00 63.66 80 TYR A O 1
ATOM 653 N N . ALA A 1 81 ? -0.243 11.279 1.997 1.00 75.75 81 ALA A N 1
ATOM 654 C CA . ALA A 1 81 ? 0.035 11.679 3.367 1.00 75.75 81 ALA A CA 1
ATOM 655 C C . ALA A 1 81 ? -1.121 11.270 4.288 1.00 75.75 81 ALA A C 1
ATOM 657 O O . ALA A 1 81 ? -2.282 11.601 4.048 1.00 75.75 81 ALA A O 1
ATOM 658 N N . TYR A 1 82 ? -0.799 10.569 5.371 1.00 80.94 82 TYR A N 1
ATOM 659 C CA . TYR A 1 82 ? -1.758 10.204 6.403 1.00 80.94 82 TYR A CA 1
ATOM 660 C C . TYR A 1 82 ? -1.226 10.602 7.790 1.00 80.94 82 TYR A C 1
ATOM 662 O O . TYR A 1 82 ? -0.048 10.383 8.089 1.00 80.94 82 TYR A O 1
ATOM 670 N N . PRO A 1 83 ? -2.061 11.196 8.659 1.00 81.31 83 PRO A N 1
ATOM 671 C CA . PRO A 1 83 ? -1.669 11.485 10.031 1.00 81.31 83 PRO A CA 1
ATOM 672 C C . PRO A 1 83 ? -1.743 10.213 10.890 1.00 81.31 83 PRO A C 1
ATOM 674 O O . PRO A 1 83 ? -2.713 9.458 10.814 1.00 81.31 83 PRO A O 1
ATOM 677 N N . GLN A 1 84 ? -0.746 9.991 11.752 1.00 86.25 84 GLN A N 1
ATOM 678 C CA . GLN A 1 84 ? -0.795 8.911 12.744 1.00 86.25 84 GLN A CA 1
ATOM 679 C C . GLN A 1 84 ? -1.687 9.309 13.920 1.00 86.25 84 GLN A C 1
ATOM 681 O O . GLN A 1 84 ? -1.222 9.825 14.935 1.00 86.25 84 GLN A O 1
ATOM 686 N N . GLN A 1 85 ? -2.993 9.116 13.757 1.00 86.12 85 GLN A N 1
ATOM 687 C CA . GLN A 1 85 ? -3.983 9.474 14.768 1.00 86.12 85 GLN A CA 1
ATOM 688 C C . GLN A 1 85 ? -4.244 8.294 15.721 1.00 86.12 85 GLN A C 1
ATOM 690 O O . GLN A 1 85 ? -4.449 7.167 15.255 1.00 86.12 85 GLN A O 1
ATOM 695 N N . PRO A 1 86 ? -4.240 8.512 17.050 1.00 84.75 86 PRO A N 1
ATOM 696 C CA . PRO A 1 86 ? -4.639 7.488 18.010 1.00 84.75 86 PRO A CA 1
ATOM 697 C C . PRO A 1 86 ? -6.090 7.051 17.790 1.00 84.75 86 PRO A C 1
ATOM 699 O O . PRO A 1 86 ? -6.978 7.889 17.659 1.00 84.75 86 PRO A O 1
ATOM 702 N N . GLY A 1 87 ? -6.330 5.739 17.777 1.00 87.00 87 GLY A N 1
ATOM 703 C CA . GLY A 1 87 ? -7.672 5.169 17.627 1.00 87.00 87 GLY A CA 1
ATOM 704 C C . GLY A 1 87 ? -8.241 5.188 16.205 1.00 87.00 87 GLY A C 1
ATOM 705 O O . GLY A 1 87 ? -9.367 4.735 16.029 1.00 87.00 87 GLY A O 1
ATOM 706 N N . ALA A 1 88 ? -7.490 5.669 15.208 1.00 90.25 88 ALA A N 1
ATOM 707 C CA . ALA A 1 88 ? -7.900 5.574 13.810 1.00 90.25 88 ALA A CA 1
ATOM 708 C C . ALA A 1 88 ? -7.970 4.108 13.351 1.00 90.25 88 ALA A C 1
ATOM 710 O O . ALA A 1 88 ? -7.101 3.296 13.676 1.00 90.25 88 ALA A O 1
ATOM 711 N N . GLU A 1 89 ? -8.984 3.784 12.557 1.00 91.94 89 GLU A N 1
ATOM 712 C CA . GLU A 1 89 ? -9.168 2.481 11.927 1.00 91.94 89 GLU A CA 1
ATOM 713 C C . GLU A 1 89 ? -8.871 2.564 10.423 1.00 91.94 89 GLU A C 1
ATOM 715 O O . GLU A 1 89 ? -9.011 3.611 9.795 1.00 91.94 89 GLU A O 1
ATOM 720 N N . PHE A 1 90 ? -8.522 1.440 9.789 1.00 94.00 90 PHE A N 1
ATOM 721 C CA . PHE A 1 90 ? -8.205 1.401 8.354 1.00 94.00 90 PHE A CA 1
ATOM 722 C C . PHE A 1 90 ? -9.272 2.047 7.443 1.00 94.00 90 PHE A C 1
ATOM 724 O O . PHE A 1 90 ? -8.940 2.713 6.463 1.00 94.00 90 PHE A O 1
ATOM 731 N N . LYS A 1 91 ? -10.560 1.896 7.774 1.00 91.94 91 LYS A N 1
ATOM 732 C CA . LYS A 1 91 ? -11.699 2.453 7.015 1.00 91.94 91 LYS A CA 1
ATOM 733 C C . LYS A 1 91 ? -11.805 3.989 7.064 1.00 91.94 91 LYS A C 1
ATOM 735 O O . LYS A 1 91 ? -12.533 4.566 6.251 1.00 91.94 91 LYS A O 1
ATOM 740 N N . ASP A 1 92 ? -11.122 4.629 8.018 1.00 90.38 92 ASP A N 1
ATOM 741 C CA . ASP A 1 92 ? -11.146 6.084 8.222 1.00 90.38 92 ASP A CA 1
ATOM 742 C C . ASP A 1 92 ? -10.254 6.818 7.211 1.00 90.38 92 ASP A C 1
ATOM 744 O O . ASP A 1 92 ? -10.402 8.020 6.988 1.00 90.38 92 ASP A O 1
ATOM 748 N N . PHE A 1 93 ? -9.362 6.079 6.552 1.00 87.94 93 PHE A N 1
ATOM 749 C CA . PHE A 1 93 ? -8.460 6.581 5.528 1.00 87.94 93 PHE A CA 1
ATOM 750 C C . PHE A 1 93 ? -9.107 6.540 4.142 1.00 87.94 93 PHE A C 1
ATOM 752 O O . PHE A 1 93 ? -9.920 5.667 3.822 1.00 87.94 93 PHE A O 1
ATOM 759 N N . ASN A 1 94 ? -8.723 7.489 3.286 1.00 86.25 94 ASN A N 1
ATOM 760 C CA . ASN A 1 94 ? -9.138 7.469 1.888 1.00 86.25 94 ASN A CA 1
ATOM 761 C C . ASN A 1 94 ? -8.480 6.292 1.136 1.00 86.25 94 ASN A C 1
ATOM 763 O O . ASN A 1 94 ? -7.572 5.632 1.637 1.00 86.25 94 ASN A O 1
ATOM 767 N N . PHE A 1 95 ? -8.934 6.016 -0.087 1.00 86.50 95 PHE A N 1
ATOM 768 C CA . PHE A 1 95 ? -8.502 4.822 -0.816 1.00 86.50 95 PHE A CA 1
ATOM 769 C C . PHE A 1 95 ? -7.004 4.801 -1.192 1.00 86.50 95 PHE A C 1
ATOM 771 O O . PHE A 1 95 ? -6.443 3.709 -1.263 1.00 86.50 95 PHE A O 1
ATOM 778 N N . GLU A 1 96 ? -6.367 5.960 -1.402 1.00 86.56 96 GLU A N 1
ATOM 779 C CA . GLU A 1 96 ? -4.918 6.087 -1.651 1.00 86.56 96 GLU A CA 1
ATOM 780 C C . GLU A 1 96 ? -4.130 5.920 -0.348 1.00 86.56 96 GLU A C 1
ATOM 782 O O . GLU A 1 96 ? -3.183 5.144 -0.296 1.00 86.56 96 GLU A O 1
ATOM 787 N N . GLN A 1 97 ? -4.577 6.556 0.739 1.00 90.62 97 GLN A N 1
ATOM 788 C CA . GLN A 1 97 ? -3.979 6.385 2.067 1.00 90.62 97 GLN A CA 1
ATOM 789 C C . GLN A 1 97 ? -4.042 4.927 2.530 1.00 90.62 97 GLN A C 1
ATOM 791 O O . GLN A 1 97 ? -3.072 4.416 3.074 1.00 90.62 97 GLN A O 1
ATOM 796 N N . GLN A 1 98 ? -5.156 4.231 2.292 1.00 93.62 98 GLN A N 1
ATOM 797 C CA . GLN A 1 98 ? -5.265 2.801 2.580 1.00 93.62 98 GLN A CA 1
ATOM 798 C C . GLN A 1 98 ? -4.212 1.975 1.834 1.00 93.62 98 GLN A C 1
ATOM 800 O O . GLN A 1 98 ? -3.605 1.080 2.421 1.00 93.62 98 GLN A O 1
ATOM 805 N N . ALA A 1 99 ? -3.986 2.273 0.555 1.00 93.00 99 ALA A N 1
ATOM 806 C CA . ALA A 1 99 ? -2.964 1.602 -0.237 1.00 93.00 99 ALA A CA 1
ATOM 807 C C . ALA A 1 99 ? -1.547 1.907 0.283 1.00 93.00 99 ALA A C 1
ATOM 809 O O . ALA A 1 99 ? -0.748 0.979 0.446 1.00 93.00 99 ALA A O 1
ATOM 810 N N . GLU A 1 100 ? -1.289 3.153 0.687 1.00 94.00 100 GLU A N 1
ATOM 811 C CA . GLU A 1 100 ? -0.013 3.559 1.280 1.00 94.00 100 GLU A CA 1
ATOM 812 C C . GLU A 1 100 ? 0.234 2.867 2.634 1.00 94.00 100 GLU A C 1
ATOM 814 O O . GLU A 1 100 ? 1.335 2.395 2.906 1.00 94.00 100 GLU A O 1
ATOM 819 N N . LEU A 1 101 ? -0.800 2.730 3.473 1.00 96.00 101 LEU A N 1
ATOM 820 C CA . LEU A 1 101 ? -0.723 2.029 4.760 1.00 96.00 101 LEU A CA 1
ATOM 821 C C . LEU A 1 101 ? -0.334 0.558 4.589 1.00 96.00 101 LEU A C 1
ATOM 823 O O . LEU A 1 101 ? 0.556 0.070 5.288 1.00 96.00 101 LEU A O 1
ATOM 827 N N . VAL A 1 102 ? -0.976 -0.152 3.656 1.00 97.81 102 VAL A N 1
ATOM 828 C CA . VAL A 1 102 ? -0.673 -1.566 3.377 1.00 97.81 102 VAL A CA 1
ATOM 829 C C . VAL A 1 102 ? 0.739 -1.711 2.799 1.00 97.81 102 VAL A C 1
ATOM 831 O O . VAL A 1 102 ? 1.490 -2.595 3.220 1.00 97.81 102 VAL A O 1
ATOM 834 N N . SER A 1 103 ? 1.133 -0.809 1.896 1.00 97.38 103 SER A N 1
ATOM 835 C CA . SER A 1 103 ? 2.491 -0.730 1.347 1.00 97.38 103 SER A CA 1
ATOM 836 C C . SER A 1 103 ? 3.541 -0.517 2.444 1.00 97.38 103 SER A C 1
ATOM 838 O O . SER A 1 103 ? 4.494 -1.290 2.563 1.00 97.38 103 SER A O 1
ATOM 840 N N . HIS A 1 104 ? 3.344 0.464 3.326 1.00 97.56 104 HIS A N 1
ATOM 841 C CA . HIS A 1 104 ? 4.265 0.745 4.424 1.00 97.56 104 HIS A CA 1
ATOM 842 C C . HIS A 1 104 ? 4.329 -0.380 5.456 1.00 97.56 104 HIS A C 1
ATOM 844 O O . HIS A 1 104 ? 5.416 -0.688 5.950 1.00 97.56 104 HIS A O 1
ATOM 850 N N . TYR A 1 105 ? 3.203 -1.034 5.749 1.00 98.31 105 TYR A N 1
ATOM 851 C CA . TYR A 1 105 ? 3.197 -2.227 6.589 1.00 98.31 105 TYR A CA 1
ATOM 852 C C . TYR A 1 105 ? 4.044 -3.340 5.978 1.00 98.31 105 TYR A C 1
ATOM 854 O O . TYR A 1 105 ? 4.887 -3.898 6.673 1.00 98.31 105 TYR A O 1
ATOM 862 N N . TYR A 1 106 ? 3.894 -3.619 4.682 1.00 98.44 106 TYR A N 1
ATOM 863 C CA . TYR A 1 106 ? 4.737 -4.592 3.988 1.00 98.44 106 TYR A CA 1
ATOM 864 C C . TYR A 1 106 ? 6.225 -4.208 4.055 1.00 98.44 106 TYR A C 1
ATOM 866 O O . TYR A 1 106 ? 7.072 -5.029 4.411 1.00 98.44 106 TYR A O 1
ATOM 874 N N . GLY A 1 107 ? 6.547 -2.937 3.802 1.00 98.19 107 GLY A N 1
ATOM 875 C CA . GLY A 1 107 ? 7.909 -2.418 3.913 1.00 98.19 107 GLY A CA 1
ATOM 876 C C . GLY A 1 107 ? 8.525 -2.588 5.301 1.00 98.19 107 GLY A C 1
ATOM 877 O O . GLY A 1 107 ? 9.693 -2.955 5.419 1.00 98.19 1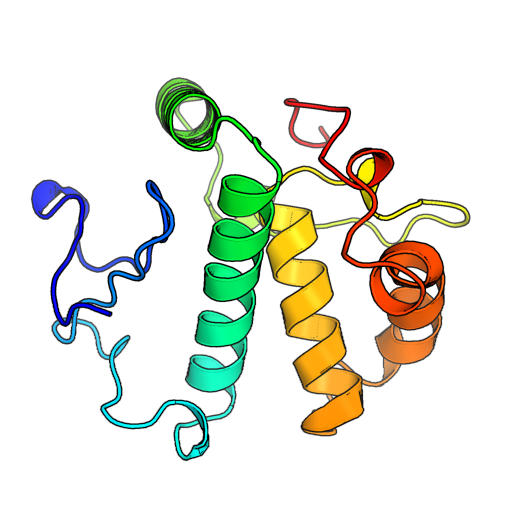07 GLY A O 1
ATOM 878 N N . ALA A 1 108 ? 7.752 -2.347 6.358 1.00 98.00 108 ALA A N 1
ATOM 879 C CA . ALA A 1 108 ? 8.220 -2.487 7.730 1.00 98.00 108 ALA A CA 1
ATOM 880 C C . ALA A 1 108 ? 8.281 -3.955 8.187 1.00 98.00 108 ALA A C 1
ATOM 882 O O . ALA A 1 108 ? 9.314 -4.403 8.677 1.00 98.00 108 ALA A O 1
ATOM 883 N N . ALA A 1 109 ? 7.189 -4.702 8.017 1.00 98.00 109 ALA A N 1
ATOM 884 C CA . ALA A 1 109 ? 7.007 -6.039 8.577 1.00 98.00 109 ALA A CA 1
ATOM 885 C C . ALA A 1 109 ? 7.692 -7.146 7.764 1.00 98.00 109 ALA A C 1
ATOM 887 O O . ALA A 1 109 ? 8.147 -8.126 8.347 1.00 98.00 109 ALA A O 1
ATOM 888 N N . VAL A 1 110 ? 7.750 -7.008 6.434 1.00 97.50 110 VAL A N 1
ATOM 889 C CA . VAL A 1 110 ? 8.267 -8.053 5.533 1.00 97.50 110 VAL A CA 1
ATOM 890 C C . VAL A 1 110 ? 9.661 -7.708 5.028 1.00 97.50 110 VAL A C 1
ATOM 892 O O . VAL A 1 110 ? 10.553 -8.549 5.077 1.00 97.50 110 VAL A O 1
ATOM 895 N N . LEU A 1 111 ? 9.873 -6.468 4.576 1.00 97.81 111 LEU A N 1
ATOM 896 C CA . LEU A 1 111 ? 11.179 -6.037 4.060 1.00 97.81 111 LEU A CA 1
ATOM 897 C C . LEU A 1 111 ? 12.132 -5.526 5.146 1.00 97.81 111 LEU A C 1
ATOM 899 O O . LEU A 1 111 ? 13.320 -5.352 4.880 1.00 97.81 111 LEU A O 1
ATOM 903 N N . GLY A 1 112 ? 11.631 -5.257 6.355 1.00 97.62 112 GLY A N 1
ATOM 904 C CA . GLY A 1 112 ? 12.445 -4.764 7.464 1.00 97.62 112 GLY A CA 1
ATOM 905 C C . GLY A 1 112 ? 13.050 -3.378 7.224 1.00 97.62 112 GLY A C 1
ATOM 906 O O . GLY A 1 112 ? 14.120 -3.085 7.756 1.00 97.62 112 GLY A O 1
ATOM 907 N N . LEU A 1 113 ? 12.407 -2.521 6.421 1.00 97.62 113 LEU A N 1
ATOM 908 C CA . LEU A 1 113 ? 12.954 -1.216 6.039 1.00 97.62 113 LEU A CA 1
ATOM 909 C C . LEU A 1 113 ? 13.114 -0.295 7.266 1.00 97.62 113 LEU A C 1
ATOM 911 O O . LEU A 1 113 ? 12.104 0.083 7.872 1.00 97.62 113 LEU A O 1
ATOM 915 N N . PRO A 1 114 ? 14.343 0.151 7.607 1.00 97.44 114 PRO A N 1
ATOM 916 C CA . PRO A 1 114 ? 14.594 0.916 8.833 1.00 97.44 114 PRO A CA 1
ATOM 917 C C . PRO A 1 114 ? 13.781 2.209 8.951 1.00 97.44 114 PRO A C 1
ATOM 919 O O . PRO A 1 114 ? 13.398 2.593 10.049 1.00 97.44 114 PRO A O 1
ATOM 922 N N . ALA A 1 115 ? 13.481 2.864 7.826 1.00 95.25 115 ALA A N 1
ATOM 923 C CA . ALA A 1 115 ? 12.703 4.102 7.807 1.00 95.25 115 ALA A CA 1
ATOM 924 C C . ALA A 1 115 ? 11.225 3.905 8.199 1.00 95.25 115 ALA A C 1
ATOM 926 O O . ALA A 1 115 ? 10.596 4.842 8.683 1.00 95.25 115 ALA A O 1
ATOM 927 N N . LEU A 1 116 ? 10.669 2.705 7.998 1.00 95.56 116 LEU A N 1
ATOM 928 C CA . LEU A 1 116 ? 9.257 2.400 8.265 1.00 95.56 116 LEU A CA 1
ATOM 929 C C . LEU A 1 116 ? 9.055 1.641 9.582 1.00 95.56 116 LEU A C 1
ATOM 931 O O . LEU A 1 116 ? 7.981 1.723 10.174 1.00 95.56 116 LEU A O 1
ATOM 935 N N . GLN A 1 117 ? 10.092 0.956 10.072 1.00 96.06 117 GLN A N 1
ATOM 936 C CA . GLN A 1 117 ? 10.064 0.200 11.327 1.00 96.06 117 GLN A CA 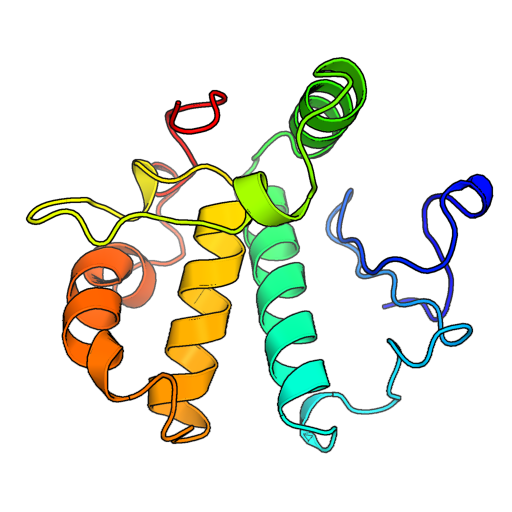1
ATOM 937 C C . GLN A 1 117 ? 9.521 0.984 12.540 1.00 96.06 117 GLN A C 1
ATOM 939 O O . GLN A 1 117 ? 8.699 0.423 13.264 1.00 96.06 117 GLN A O 1
ATOM 944 N N . PRO A 1 118 ? 9.860 2.274 12.760 1.00 96.94 118 PRO A N 1
ATOM 945 C CA . PRO A 1 118 ? 9.295 3.039 13.876 1.00 96.94 118 PRO A CA 1
ATOM 946 C C . PRO A 1 118 ? 7.764 3.145 13.851 1.00 96.94 118 PRO A C 1
ATOM 948 O O . PRO A 1 118 ? 7.141 3.293 14.897 1.00 96.94 118 PRO A O 1
ATOM 951 N N . SER A 1 119 ? 7.153 3.053 12.666 1.00 95.75 119 SER A N 1
ATOM 952 C CA . SER A 1 119 ? 5.699 3.117 12.494 1.00 95.75 119 SER A CA 1
ATOM 953 C C . SER A 1 119 ? 5.021 1.748 12.575 1.00 95.75 119 SER A C 1
ATOM 955 O O . SER A 1 119 ? 3.793 1.693 12.589 1.00 95.75 119 SER A O 1
ATOM 957 N N . LEU A 1 120 ? 5.776 0.641 12.630 1.00 96.38 120 LEU A N 1
ATOM 958 C CA . LEU A 1 120 ? 5.221 -0.713 12.572 1.00 96.38 120 LEU A CA 1
ATOM 959 C C . LEU A 1 120 ? 4.158 -0.992 13.651 1.00 96.38 120 LEU A C 1
ATOM 961 O O . LEU A 1 120 ? 3.107 -1.514 13.280 1.00 96.38 120 LEU A O 1
ATOM 965 N N . PRO A 1 121 ? 4.339 -0.616 14.936 1.00 96.81 121 PRO A N 1
ATOM 966 C CA . PRO A 1 121 ? 3.310 -0.858 15.949 1.00 96.81 121 PRO A CA 1
ATOM 967 C C . PRO A 1 121 ? 1.991 -0.139 15.639 1.00 96.81 121 PRO A C 1
ATOM 969 O O . PRO A 1 121 ? 0.911 -0.703 15.806 1.00 96.81 121 PRO A O 1
ATOM 972 N N . TRP A 1 122 ? 2.070 1.096 15.136 1.00 96.62 122 TRP A N 1
ATOM 973 C CA . TRP A 1 122 ? 0.885 1.855 14.742 1.00 96.62 122 TRP A CA 1
ATOM 974 C C . TRP A 1 122 ? 0.235 1.270 13.482 1.00 96.62 122 TRP A C 1
ATOM 976 O O . TRP A 1 122 ? -0.982 1.105 13.443 1.00 96.62 122 TRP A O 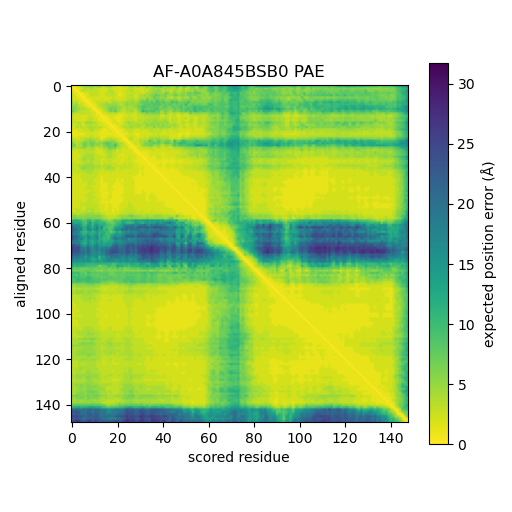1
ATOM 986 N N . LEU A 1 123 ? 1.035 0.872 12.486 1.00 97.12 123 LEU A N 1
ATOM 987 C CA . LEU A 1 123 ? 0.544 0.206 11.275 1.00 97.12 123 LEU A CA 1
ATOM 988 C C . LEU A 1 123 ? -0.177 -1.106 11.612 1.00 97.12 123 LEU A C 1
ATOM 990 O O . LEU A 1 123 ? -1.253 -1.355 11.079 1.00 97.12 123 LEU A O 1
ATOM 994 N N . GLN A 1 124 ? 0.369 -1.913 12.528 1.00 97.25 124 GLN A N 1
ATOM 995 C CA . GLN A 1 124 ? -0.278 -3.132 13.027 1.00 97.25 124 GLN A CA 1
ATOM 996 C C . GLN A 1 124 ? -1.631 -2.837 13.682 1.00 97.25 124 GLN A C 1
ATOM 998 O O . GLN A 1 124 ? -2.595 -3.551 13.417 1.00 97.25 124 GLN A O 1
ATOM 1003 N N . ALA A 1 125 ? -1.718 -1.781 14.495 1.00 96.50 125 ALA A N 1
ATOM 1004 C CA . ALA A 1 125 ? -2.961 -1.393 15.155 1.00 96.50 125 ALA A CA 1
ATOM 1005 C C . ALA A 1 125 ? -4.026 -0.915 14.154 1.00 96.50 125 ALA A C 1
ATOM 1007 O O . ALA A 1 125 ? -5.156 -1.396 14.184 1.00 96.50 125 ALA A O 1
ATOM 1008 N N . VAL A 1 126 ? -3.667 -0.021 13.228 1.00 96.38 126 VAL A N 1
ATOM 1009 C CA . VAL A 1 126 ? -4.600 0.503 12.213 1.00 96.38 126 VAL A CA 1
ATOM 1010 C C . VAL A 1 126 ? -5.070 -0.593 11.260 1.00 96.38 126 VAL A C 1
ATOM 1012 O O . VAL A 1 126 ? -6.251 -0.646 10.910 1.00 96.38 126 VAL A O 1
ATOM 1015 N N . LEU A 1 127 ? -4.165 -1.488 10.853 1.00 96.94 127 LEU A N 1
ATOM 1016 C CA . LEU A 1 127 ? -4.458 -2.579 9.924 1.00 96.94 127 LEU A CA 1
ATOM 1017 C C . LEU A 1 127 ? -5.006 -3.833 10.606 1.00 96.94 127 LEU A C 1
ATOM 1019 O O . LEU A 1 127 ? -5.270 -4.805 9.905 1.00 96.94 127 LEU A O 1
ATOM 1023 N N . GLN A 1 128 ? -5.224 -3.844 11.926 1.00 96.44 128 GLN A N 1
ATOM 1024 C CA . GLN A 1 128 ? -5.620 -5.059 12.650 1.00 96.44 128 GL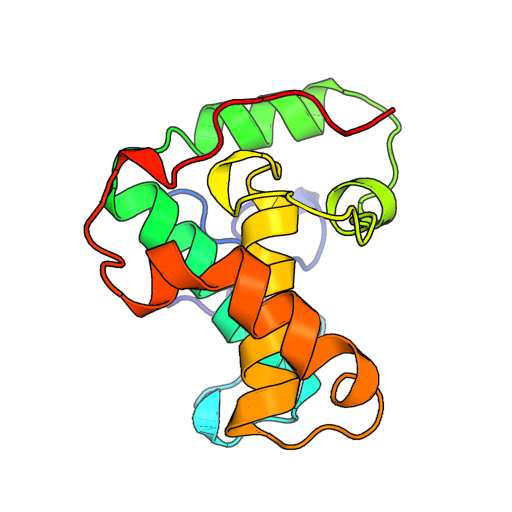N A CA 1
ATOM 1025 C C . GLN A 1 128 ? -6.841 -5.755 12.027 1.00 96.44 128 GLN A C 1
ATOM 1027 O O . GLN A 1 128 ? -6.839 -6.970 11.853 1.00 96.44 128 GLN A O 1
ATOM 1032 N N . GLY A 1 129 ? -7.856 -4.984 11.614 1.00 95.56 129 GLY A N 1
ATOM 1033 C CA . GLY A 1 129 ? -9.058 -5.520 10.974 1.00 95.56 129 GLY A CA 1
ATOM 1034 C C . GLY A 1 129 ? -8.779 -6.075 9.577 1.00 95.56 129 GLY A C 1
ATOM 1035 O O . GLY A 1 129 ? -9.286 -7.135 9.227 1.00 95.56 129 GLY A O 1
ATOM 1036 N N . PHE A 1 130 ? -7.919 -5.402 8.809 1.00 96.56 130 PHE A N 1
ATOM 1037 C CA . PHE A 1 130 ? -7.496 -5.853 7.482 1.00 96.56 130 PHE A CA 1
ATOM 1038 C C . PHE A 1 130 ? -6.652 -7.128 7.538 1.00 96.56 130 PHE A C 1
ATOM 1040 O O . PHE A 1 130 ? -6.851 -8.027 6.727 1.00 96.56 130 PHE A O 1
ATOM 1047 N N . LEU A 1 131 ? -5.736 -7.226 8.503 1.00 96.06 131 LEU A N 1
ATOM 1048 C CA . LEU A 1 131 ? -4.902 -8.410 8.703 1.00 96.06 131 LEU A CA 1
ATOM 1049 C C . LEU A 1 131 ? -5.716 -9.602 9.228 1.00 96.06 131 LEU A C 1
ATOM 1051 O O . LEU A 1 131 ? -5.390 -10.741 8.905 1.00 96.06 131 LEU A O 1
ATOM 1055 N N . ALA A 1 132 ? -6.765 -9.348 10.016 1.00 97.31 132 ALA A N 1
ATOM 1056 C CA . ALA A 1 132 ? -7.649 -10.389 10.535 1.00 97.31 132 ALA A CA 1
ATOM 1057 C C . ALA A 1 132 ? -8.631 -10.921 9.477 1.00 97.31 132 ALA A C 1
ATOM 1059 O O . ALA A 1 132 ? -8.808 -12.133 9.366 1.00 97.31 132 ALA A O 1
ATOM 1060 N N . ASP A 1 133 ? -9.269 -10.035 8.707 1.00 97.00 133 ASP A N 1
ATOM 1061 C CA . ASP A 1 133 ? -10.221 -10.408 7.660 1.00 97.00 133 ASP A CA 1
ATOM 1062 C C . ASP A 1 133 ? -10.173 -9.423 6.475 1.00 97.00 133 ASP A C 1
ATOM 1064 O O . ASP A 1 133 ? -10.969 -8.480 6.400 1.00 97.00 133 ASP A O 1
ATOM 1068 N N . PRO A 1 134 ? -9.301 -9.653 5.474 1.00 95.00 134 PRO A N 1
ATOM 1069 C CA . PRO A 1 134 ? -9.283 -8.836 4.261 1.00 95.00 134 PRO A CA 1
ATOM 1070 C C . PRO A 1 134 ? -10.548 -9.037 3.400 1.00 95.00 134 PRO A C 1
ATOM 1072 O O . PRO A 1 134 ? -10.734 -8.365 2.384 1.00 95.00 134 PRO A O 1
ATOM 1075 N N . GLY A 1 135 ? -11.433 -9.976 3.745 1.00 94.75 135 GLY A N 1
ATOM 1076 C CA . GLY A 1 135 ? -12.738 -10.152 3.115 1.00 94.75 135 GLY A CA 1
ATOM 1077 C C . GLY A 1 135 ? -13.777 -9.115 3.548 1.00 94.75 135 GLY A C 1
ATOM 1078 O O . GLY A 1 135 ? -14.748 -8.901 2.810 1.00 94.75 135 GLY A O 1
ATOM 1079 N N . ASP A 1 136 ? -13.573 -8.448 4.686 1.00 94.50 136 ASP A N 1
ATOM 1080 C CA . ASP A 1 136 ? -14.556 -7.553 5.284 1.00 94.50 136 ASP A CA 1
ATOM 1081 C C . ASP A 1 136 ? -14.729 -6.259 4.474 1.00 94.50 136 ASP A C 1
ATOM 1083 O O . ASP A 1 136 ? -13.872 -5.377 4.422 1.00 94.50 136 ASP A O 1
ATOM 1087 N N . LYS A 1 137 ? -15.905 -6.098 3.862 1.00 92.25 137 LYS A N 1
ATOM 1088 C CA . LYS A 1 137 ? -16.238 -4.907 3.067 1.00 92.25 137 LYS A CA 1
ATOM 1089 C C . LYS A 1 137 ? -16.382 -3.637 3.908 1.00 92.25 137 LYS A C 1
ATOM 1091 O O . LYS A 1 137 ? -16.334 -2.550 3.337 1.00 92.25 137 LYS A O 1
ATOM 1096 N N . ARG A 1 138 ? -16.547 -3.742 5.233 1.00 92.12 138 ARG A N 1
ATOM 1097 C CA . ARG A 1 138 ? -16.605 -2.587 6.152 1.00 92.12 138 ARG A CA 1
ATOM 1098 C C . ARG A 1 138 ? -15.261 -1.863 6.263 1.00 92.12 138 ARG A C 1
ATOM 1100 O O . ARG A 1 138 ? -15.226 -0.739 6.749 1.00 92.12 138 ARG A O 1
ATOM 1107 N N . LEU A 1 139 ? -14.186 -2.499 5.797 1.00 93.06 139 LEU A N 1
ATOM 1108 C CA . LEU A 1 139 ? -12.846 -1.927 5.707 1.00 93.06 139 LEU A CA 1
ATOM 1109 C C . LEU A 1 139 ? -12.674 -0.968 4.526 1.00 93.06 139 LEU A C 1
ATOM 1111 O O . LEU A 1 139 ? -11.689 -0.236 4.482 1.00 93.06 139 LEU A O 1
ATOM 1115 N N . LEU A 1 140 ? -13.595 -0.971 3.557 1.00 91.31 140 LEU A N 1
ATOM 1116 C CA . LEU A 1 140 ? -13.544 -0.018 2.452 1.00 91.31 140 LEU A CA 1
ATOM 1117 C C . LEU A 1 140 ? -13.695 1.424 2.968 1.00 91.31 140 LEU A C 1
ATOM 1119 O O . LEU A 1 140 ? -14.410 1.640 3.948 1.00 91.31 140 LEU A O 1
ATOM 1123 N N . PRO A 1 141 ? -13.085 2.417 2.293 1.00 86.31 141 PRO A N 1
ATOM 1124 C CA . PRO A 1 141 ? -13.122 3.807 2.731 1.00 86.31 141 PRO A CA 1
ATOM 1125 C C . PRO A 1 141 ? -14.551 4.306 2.946 1.00 86.31 141 PRO A C 1
ATOM 1127 O O . PRO A 1 141 ? -15.373 4.278 2.021 1.00 86.31 141 PRO A O 1
ATOM 1130 N N . VAL A 1 142 ? -14.830 4.810 4.151 1.00 75.94 142 VAL A N 1
ATOM 1131 C CA . VAL A 1 142 ? -16.122 5.436 4.477 1.00 75.94 142 VAL A CA 1
ATOM 1132 C C . VAL A 1 142 ? -16.178 6.858 3.911 1.00 75.94 142 VAL A C 1
ATOM 1134 O O . VAL A 1 142 ? -17.210 7.300 3.399 1.00 75.94 142 VAL A O 1
ATOM 1137 N N . SER A 1 143 ? -15.048 7.571 3.950 1.00 59.62 143 SER A N 1
ATOM 1138 C CA . SER A 1 143 ? -14.908 8.928 3.424 1.00 59.62 143 SER A CA 1
ATOM 1139 C C . SER A 1 143 ? -14.380 8.929 1.989 1.00 59.62 143 SER A C 1
ATOM 1141 O O . SER A 1 143 ? -13.456 8.202 1.630 1.00 59.62 143 SER A O 1
ATOM 1143 N N . ARG A 1 144 ? -14.949 9.808 1.158 1.00 57.66 144 ARG A N 1
ATOM 1144 C CA . ARG A 1 144 ? -14.386 10.188 -0.152 1.00 57.66 144 ARG A CA 1
ATOM 1145 C C . ARG A 1 144 ? -13.609 11.504 -0.102 1.00 57.66 144 ARG A C 1
ATOM 1147 O O . ARG A 1 144 ? -13.187 11.992 -1.145 1.00 57.66 144 ARG A O 1
ATOM 1154 N N . ARG A 1 145 ? -13.498 12.113 1.081 1.00 49.31 145 ARG A N 1
ATOM 1155 C CA . ARG A 1 145 ? -12.804 13.385 1.287 1.00 49.31 145 ARG A CA 1
ATOM 1156 C C . ARG A 1 145 ? -11.366 13.115 1.701 1.00 49.31 145 ARG A C 1
ATOM 1158 O O . ARG A 1 145 ? -11.122 12.237 2.526 1.00 49.31 145 ARG A O 1
ATOM 1165 N N . LEU A 1 146 ? -10.449 13.885 1.129 1.00 48.91 146 LEU A N 1
ATOM 1166 C CA . LEU A 1 146 ? -9.091 14.017 1.638 1.00 48.91 146 LEU A CA 1
ATOM 1167 C C . LEU A 1 146 ? -9.165 14.655 3.034 1.00 48.91 146 LEU A C 1
ATOM 1169 O O . LEU A 1 146 ? -10.031 15.501 3.270 1.00 48.91 146 LEU A O 1
ATOM 1173 N N . ALA A 1 147 ? -8.311 14.222 3.962 1.00 45.25 147 ALA A N 1
ATOM 1174 C CA . ALA A 1 147 ? -8.164 14.917 5.235 1.00 45.25 147 ALA A CA 1
ATOM 1175 C C . ALA A 1 147 ? -7.623 16.325 4.934 1.00 45.25 147 ALA A C 1
ATOM 1177 O O . ALA A 1 147 ? -6.565 16.448 4.319 1.00 45.25 147 ALA A O 1
ATOM 1178 N N . THR A 1 148 ? -8.398 17.355 5.274 1.00 40.34 148 THR A N 1
ATOM 1179 C CA . THR A 1 148 ? -7.995 18.769 5.204 1.00 40.34 148 THR A CA 1
ATOM 1180 C C . THR A 1 148 ? -7.156 19.153 6.403 1.00 40.34 148 THR A C 1
ATOM 1182 O O . THR A 1 148 ? -7.548 18.714 7.511 1.00 40.34 148 THR A O 1
#

Foldseek 3Di:
DEQADPDVVVPFDWACQQLDTYGHPRVPLDDPDQVPDDLVNVLVVQLRVLVSLCVVLPNNSVVLVVVVVVVPDDDPVLLCDDDLDPPAALQQHASNVNSNLRSLLCCCVPVVPPVSVVCNVSSCVRCVVCVVDVNDSSSHHPDSDRDD

Secondary structure (DSSP, 8-state):
-BSS-SSGGG-S--B-TTSS-B--TTTT---S-GGGS-HHHHHHHHHHHHHHHHHHTT--HHHHHHHHHHT-S--HHHHH-----TT--GGGS-HHHHHHHHHHHHHHHTS--TTTGGGHHHHHHHTHHHHH-TT-GGGS-S--SPP-

pLDDT: mean 83.67, std 16.04, range [37.62, 98.44]

Mean predicted aligned error: 6.32 Å

Radius of gyration: 14.96 Å; Cα contacts (8 Å, |Δi|>4): 197; chains: 1; bounding box: 31×32×40 Å

Solvent-accessible surface area (backbone atoms only — not comparable to full-atom values): 8462 Å² total; per-residue (Å²): 118,40,83,35,44,86,55,70,87,78,48,70,45,72,48,26,70,78,54,50,47,19,21,14,50,66,82,72,64,49,63,99,50,47,91,78,43,58,71,71,50,36,34,52,49,46,23,39,48,40,39,24,51,42,38,77,66,67,46,64,48,60,59,52,54,48,50,60,65,68,57,70,83,74,56,73,66,65,53,52,58,72,81,93,57,88,91,54,50,50,23,72,33,33,73,54,25,42,15,45,50,54,14,46,39,44,37,16,77,72,68,58,36,75,90,39,42,85,48,38,72,58,44,51,62,29,37,42,61,52,76,73,41,75,81,50,63,80,52,49,50,75,45,93,60,77,90,128

Organism: NCBI:txid2686017